Protein AF-A0A826J9A8-F1 (afdb_monomer)

Mean predicted aligned error: 4.49 Å

pLDDT: mean 94.97, std 6.49, range [56.38, 98.38]

Radius of gyration: 20.98 Å; Cα contacts (8 Å, |Δi|>4): 28; chains: 1; bounding box: 39×16×63 Å

Solvent-accessible surface area (backbone atoms only — not comparable to full-atom values): 3707 Å² total; per-residue (Å²): 136,82,68,86,63,51,69,58,51,53,50,52,52,50,51,40,59,72,46,51,47,55,51,51,52,33,52,54,51,47,48,53,52,50,50,51,47,55,51,53,24,50,52,51,19,65,77,68,73,43,63,44,67,61,47,44,63,75,60,67,77,86,74,113

Secondary structure (DSSP, 8-state):
---TTHHHHHHHHHHIIIIIHHHHHHHHHHHHHHHHHHHHHHHHHHHHT--HHHHHHHTPPPP-

Foldseek 3Di:
DDDPCPVVVVVVVVVCVVPVVVVVVLVVVVVVLVVVLLVVLVVCCVVVVHDSVVSSVVSDDDGD

Sequence (64 aa):
MAIKGLDQAIENLSRVRKNAIPAASAMAINRVATTAINQSSSQVARETRVSRKLVKERSRLKRA

Structure (mmCIF, N/CA/C/O backbone):
data_AF-A0A826J9A8-F1
#
_entry.id   AF-A0A826J9A8-F1
#
loop_
_atom_site.group_PDB
_atom_site.id
_atom_site.type_symbol
_atom_site.label_atom_id
_atom_site.label_alt_id
_atom_site.label_comp_id
_atom_site.label_asym_id
_atom_site.label_entity_id
_atom_site.label_seq_id
_atom_site.pdbx_PDB_ins_code
_atom_site.Cartn_x
_atom_site.Cartn_y
_atom_site.Cartn_z
_atom_site.occupancy
_atom_site.B_iso_or_equiv
_atom_site.auth_seq_id
_atom_site.auth_comp_id
_atom_site.auth_asym_id
_atom_site.auth_atom_id
_atom_site.pdbx_PDB_model_num
ATOM 1 N N . MET A 1 1 ? 20.902 9.428 -40.444 1.00 56.38 1 MET A N 1
ATOM 2 C CA . MET A 1 1 ? 21.886 9.097 -39.390 1.00 56.38 1 MET A CA 1
ATOM 3 C C . MET A 1 1 ? 21.118 8.455 -38.243 1.00 56.38 1 MET A C 1
ATOM 5 O O . MET A 1 1 ? 20.252 9.117 -37.690 1.00 56.38 1 MET A O 1
ATOM 9 N N . ALA A 1 2 ? 21.330 7.169 -37.957 1.00 73.50 2 ALA A N 1
ATOM 10 C CA . ALA A 1 2 ? 20.659 6.499 -36.842 1.00 73.50 2 ALA A CA 1
ATOM 11 C C . ALA A 1 2 ? 21.481 6.714 -35.565 1.00 73.50 2 ALA A C 1
ATOM 13 O O . ALA A 1 2 ? 22.678 6.424 -35.545 1.00 73.50 2 ALA A O 1
ATOM 14 N N . ILE A 1 3 ? 20.859 7.248 -34.513 1.00 79.19 3 ILE A N 1
ATOM 15 C CA . ILE A 1 3 ? 21.512 7.389 -33.209 1.00 79.19 3 ILE A CA 1
ATOM 16 C C . ILE A 1 3 ? 21.616 5.987 -32.607 1.00 79.19 3 ILE A C 1
ATOM 18 O O . ILE A 1 3 ? 20.608 5.372 -32.254 1.00 79.19 3 ILE A O 1
ATOM 22 N N . LYS A 1 4 ? 22.841 5.462 -32.515 1.00 85.25 4 LYS A N 1
ATOM 23 C CA . LYS A 1 4 ? 23.105 4.129 -31.965 1.00 85.25 4 LYS A CA 1
ATOM 24 C C . LYS A 1 4 ? 22.524 4.029 -30.549 1.00 85.25 4 LYS A C 1
ATOM 26 O O . LYS A 1 4 ? 22.879 4.815 -29.679 1.00 85.25 4 LYS A O 1
ATOM 31 N N . GLY A 1 5 ? 21.644 3.052 -30.327 1.00 90.12 5 GLY A N 1
ATOM 32 C CA . GLY A 1 5 ? 21.039 2.783 -29.018 1.00 90.12 5 GLY A CA 1
ATOM 33 C C . GLY A 1 5 ? 19.747 3.548 -28.707 1.00 90.12 5 GLY A C 1
ATOM 34 O O . GLY A 1 5 ? 19.173 3.316 -27.644 1.00 90.12 5 GLY A O 1
ATOM 35 N N . LEU A 1 6 ? 19.248 4.401 -29.612 1.00 94.62 6 LEU A N 1
ATOM 36 C CA . LEU A 1 6 ? 17.981 5.113 -29.405 1.00 94.62 6 LEU A CA 1
ATOM 37 C C . LEU A 1 6 ? 16.791 4.148 -29.289 1.00 94.62 6 LEU A C 1
ATOM 39 O O . LEU A 1 6 ? 16.000 4.266 -28.355 1.00 94.62 6 LEU A O 1
ATOM 43 N N . ASP A 1 7 ? 16.713 3.147 -30.166 1.00 93.25 7 ASP A N 1
ATOM 44 C CA . ASP A 1 7 ? 15.636 2.148 -30.135 1.00 93.25 7 ASP A CA 1
ATOM 45 C C . ASP A 1 7 ? 15.641 1.348 -28.824 1.00 93.25 7 ASP A C 1
ATOM 47 O O . ASP A 1 7 ? 14.592 1.122 -28.220 1.00 93.25 7 ASP A O 1
ATOM 51 N N . GLN A 1 8 ? 16.830 1.010 -28.311 1.00 94.12 8 GLN A N 1
ATOM 52 C CA . GLN A 1 8 ? 16.968 0.324 -27.025 1.00 94.12 8 GLN A CA 1
ATOM 53 C C . GLN A 1 8 ? 16.517 1.207 -25.855 1.00 94.12 8 GLN A C 1
ATOM 55 O O . GLN A 1 8 ? 15.871 0.719 -24.926 1.00 94.12 8 GLN A O 1
ATOM 60 N N . ALA A 1 9 ? 16.834 2.505 -25.883 1.00 95.69 9 ALA A N 1
ATOM 61 C CA . ALA A 1 9 ? 16.379 3.449 -24.865 1.00 95.69 9 ALA A CA 1
ATOM 62 C C . A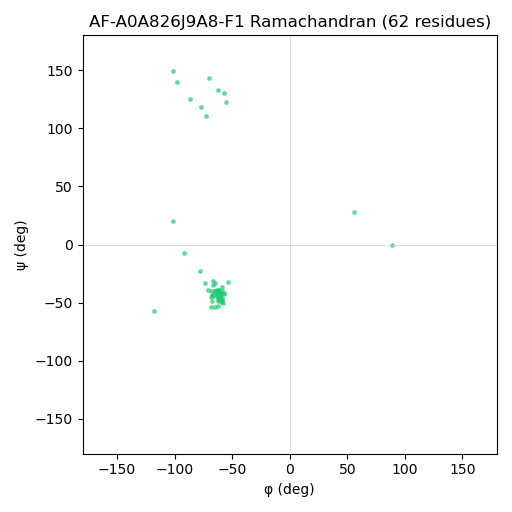LA A 1 9 ? 14.847 3.594 -24.876 1.00 95.69 9 ALA A C 1
ATOM 64 O O . ALA A 1 9 ? 14.220 3.582 -23.813 1.00 95.69 9 ALA A O 1
ATOM 65 N N . ILE A 1 10 ? 14.235 3.653 -26.064 1.00 95.75 10 ILE A N 1
ATOM 66 C CA . ILE A 1 10 ? 12.775 3.685 -26.235 1.00 95.75 10 ILE A CA 1
ATOM 67 C C . ILE A 1 10 ? 12.138 2.400 -25.698 1.00 95.75 10 ILE A C 1
ATOM 69 O O . ILE A 1 10 ? 11.129 2.456 -24.985 1.00 95.75 10 ILE A O 1
ATOM 73 N N .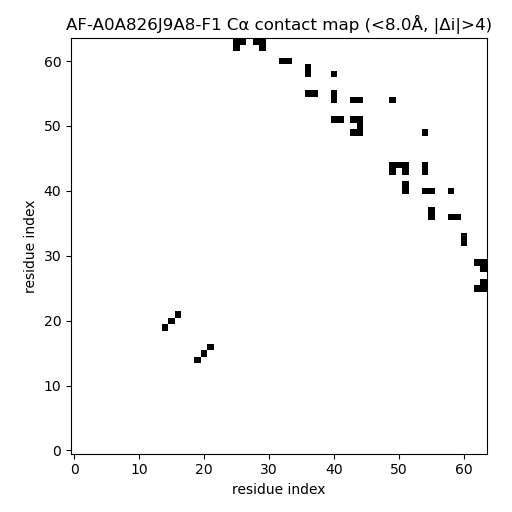 GLU A 1 11 ? 12.723 1.239 -25.990 1.00 96.00 11 GLU A N 1
ATOM 74 C CA . GLU A 1 11 ? 12.234 -0.039 -25.479 1.00 96.00 11 GLU A CA 1
ATOM 75 C C . GLU A 1 11 ? 12.334 -0.105 -23.948 1.00 96.00 11 GLU A C 1
ATOM 77 O O . GLU A 1 11 ? 11.373 -0.486 -23.275 1.00 96.00 11 GLU A O 1
ATOM 82 N N . ASN A 1 12 ? 13.455 0.338 -23.378 1.00 96.19 12 ASN A N 1
ATOM 83 C CA . ASN A 1 12 ? 13.657 0.382 -21.931 1.00 96.19 12 ASN A CA 1
ATOM 84 C C . ASN A 1 12 ? 12.621 1.283 -21.246 1.00 96.19 12 ASN A C 1
ATOM 86 O O . ASN A 1 12 ? 11.978 0.862 -20.281 1.00 96.19 12 ASN A O 1
ATOM 90 N N . LEU A 1 13 ? 12.386 2.487 -21.777 1.00 96.62 13 LEU A N 1
ATOM 91 C CA . LEU A 1 13 ? 11.342 3.389 -21.280 1.00 96.62 13 LEU A CA 1
ATOM 92 C C . LEU A 1 13 ? 9.945 2.775 -21.421 1.00 96.62 13 LEU A C 1
ATOM 94 O O . LEU A 1 13 ? 9.122 2.883 -20.511 1.00 96.62 13 LEU A O 1
ATOM 98 N N . SER A 1 14 ? 9.686 2.067 -22.520 1.00 97.06 14 SER A N 1
ATOM 99 C CA . SER A 1 14 ? 8.422 1.360 -22.733 1.00 97.06 14 SER A CA 1
ATOM 100 C C . SER A 1 14 ? 8.206 0.251 -21.698 1.00 97.06 14 SER A C 1
ATOM 102 O O . SER A 1 14 ? 7.090 0.094 -21.199 1.00 97.06 14 SER A O 1
ATOM 104 N N . ARG A 1 15 ? 9.257 -0.488 -21.320 1.00 97.31 15 ARG A N 1
ATOM 105 C CA . ARG A 1 15 ? 9.208 -1.511 -20.258 1.00 97.31 15 ARG A CA 1
ATOM 106 C C . ARG A 1 15 ? 8.958 -0.888 -18.882 1.00 97.31 15 ARG A C 1
ATOM 108 O O . ARG A 1 15 ? 8.103 -1.378 -18.142 1.00 97.31 15 ARG A O 1
ATOM 115 N N . VAL A 1 16 ? 9.634 0.218 -18.559 1.00 97.56 16 VAL A N 1
ATOM 116 C CA . VAL A 1 16 ? 9.401 0.980 -17.317 1.00 97.56 16 VAL A CA 1
ATOM 117 C C . VAL A 1 16 ? 7.950 1.453 -17.246 1.00 97.56 16 VAL A C 1
ATOM 119 O O . VAL A 1 16 ? 7.275 1.224 -16.242 1.00 97.56 16 VAL A O 1
ATOM 122 N N . ARG A 1 17 ? 7.441 2.042 -18.333 1.00 97.44 17 ARG A N 1
ATOM 123 C CA . ARG A 1 17 ? 6.060 2.525 -18.417 1.00 97.44 17 ARG A CA 1
ATOM 124 C C . ARG A 1 17 ? 5.036 1.409 -18.219 1.00 97.44 17 ARG A C 1
ATOM 126 O O . ARG A 1 17 ? 4.049 1.630 -17.528 1.00 97.44 17 ARG A O 1
ATOM 133 N N . LYS A 1 18 ? 5.244 0.239 -18.829 1.00 97.56 18 LYS A N 1
ATOM 134 C CA . LYS A 1 18 ? 4.284 -0.876 -18.772 1.00 97.56 18 LYS A CA 1
ATOM 135 C C . LYS A 1 18 ? 4.258 -1.582 -17.416 1.00 97.56 18 LYS A C 1
ATOM 137 O O . LYS A 1 18 ? 3.194 -2.028 -17.009 1.00 97.56 18 LYS A O 1
ATOM 142 N N . ASN A 1 19 ? 5.396 -1.661 -16.724 1.00 96.62 19 ASN A N 1
ATOM 143 C CA . ASN A 1 19 ? 5.530 -2.520 -15.544 1.00 96.62 19 ASN A CA 1
ATOM 144 C C . ASN A 1 19 ? 5.831 -1.728 -14.268 1.00 96.62 19 ASN A C 1
ATOM 146 O O . ASN A 1 19 ? 5.087 -1.795 -13.291 1.00 96.62 19 ASN A O 1
ATOM 150 N N . ALA A 1 20 ? 6.923 -0.961 -14.274 1.00 96.69 20 ALA A N 1
ATOM 151 C CA . ALA A 1 20 ? 7.435 -0.314 -13.070 1.00 96.69 20 ALA A CA 1
ATOM 152 C C . ALA A 1 20 ? 6.535 0.835 -12.599 1.00 96.69 20 ALA A C 1
ATOM 154 O O . ALA A 1 20 ? 6.316 0.972 -11.398 1.00 96.69 20 ALA A O 1
ATOM 155 N N . ILE A 1 21 ? 5.979 1.628 -13.525 1.00 97.44 21 ILE A N 1
ATOM 156 C CA . ILE A 1 21 ? 5.085 2.737 -13.162 1.00 97.44 21 ILE A CA 1
ATOM 157 C C . ILE A 1 21 ? 3.795 2.218 -12.500 1.00 97.44 21 ILE A C 1
ATOM 159 O O . ILE A 1 21 ? 3.534 2.631 -11.371 1.00 97.44 21 ILE A O 1
ATOM 163 N N . PRO A 1 22 ? 3.023 1.281 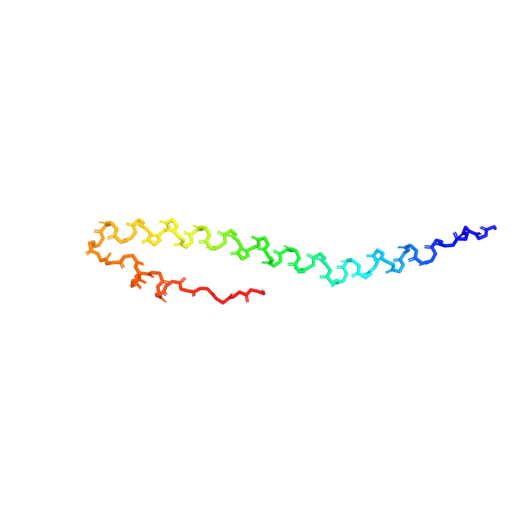-13.094 1.00 97.69 22 PRO A N 1
ATOM 164 C CA . PRO A 1 22 ? 1.837 0.731 -12.435 1.00 97.69 22 PRO A CA 1
ATOM 165 C C . PRO A 1 22 ? 2.135 0.092 -11.077 1.00 97.69 22 PRO A C 1
ATOM 167 O O . PRO A 1 22 ? 1.401 0.330 -10.119 1.00 97.69 22 PRO A O 1
ATOM 170 N N . ALA A 1 23 ? 3.238 -0.656 -10.959 1.00 97.25 23 ALA A N 1
ATOM 171 C CA . ALA A 1 23 ? 3.653 -1.245 -9.688 1.00 97.25 23 ALA A CA 1
ATOM 172 C C . ALA A 1 23 ? 3.950 -0.167 -8.630 1.00 97.25 23 ALA A C 1
ATOM 174 O O . ALA A 1 23 ? 3.486 -0.264 -7.492 1.00 97.25 23 ALA A O 1
ATOM 175 N N . ALA A 1 24 ? 4.675 0.894 -8.999 1.00 97.62 24 ALA A N 1
ATOM 176 C CA . ALA A 1 24 ? 4.957 2.020 -8.112 1.00 97.62 24 ALA A CA 1
ATOM 177 C C . ALA A 1 24 ? 3.680 2.753 -7.682 1.00 97.62 24 ALA A C 1
ATOM 179 O O . ALA A 1 24 ? 3.512 3.057 -6.498 1.00 97.62 24 ALA A O 1
ATOM 180 N N . SER A 1 25 ? 2.748 2.978 -8.609 1.00 97.56 25 SER A N 1
ATOM 181 C CA . SER A 1 25 ? 1.446 3.577 -8.313 1.00 97.56 25 SER A CA 1
ATOM 182 C C . SER A 1 25 ? 0.629 2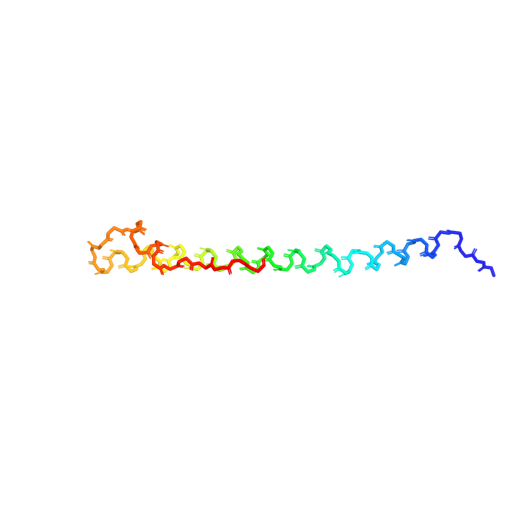.713 -7.348 1.00 97.56 25 SER A C 1
ATOM 184 O O . SER A 1 25 ? 0.137 3.228 -6.344 1.00 97.56 25 SER A O 1
ATOM 186 N N . ALA A 1 26 ? 0.543 1.400 -7.583 1.00 97.81 26 ALA A N 1
ATOM 187 C CA . ALA A 1 26 ? -0.136 0.470 -6.682 1.00 97.81 26 ALA A CA 1
ATOM 188 C C . ALA A 1 26 ? 0.496 0.480 -5.280 1.00 97.81 26 ALA A C 1
ATOM 190 O O . ALA A 1 26 ? -0.210 0.539 -4.271 1.00 97.81 26 ALA A O 1
ATOM 191 N N . MET A 1 27 ? 1.830 0.502 -5.187 1.00 97.94 27 MET A N 1
ATOM 192 C CA . MET A 1 27 ? 2.538 0.627 -3.909 1.00 97.94 27 MET A CA 1
ATOM 193 C C . MET A 1 27 ? 2.201 1.932 -3.179 1.00 97.94 27 MET A C 1
ATOM 195 O O . MET A 1 27 ? 1.919 1.897 -1.977 1.00 97.94 27 MET A O 1
ATOM 199 N N . ALA A 1 28 ? 2.193 3.065 -3.886 1.00 97.69 28 ALA A N 1
ATOM 200 C CA . ALA A 1 28 ? 1.855 4.365 -3.313 1.00 97.69 28 ALA A CA 1
ATOM 201 C C . ALA A 1 28 ? 0.417 4.383 -2.770 1.00 97.69 28 ALA A C 1
ATOM 203 O O . ALA A 1 28 ? 0.203 4.759 -1.615 1.00 97.69 28 ALA A O 1
ATOM 204 N N . ILE A 1 29 ? -0.546 3.887 -3.552 1.00 97.19 29 ILE A N 1
ATOM 205 C CA . ILE A 1 29 ? -1.957 3.771 -3.152 1.00 97.19 29 ILE A CA 1
ATOM 206 C C . ILE A 1 29 ? -2.091 2.882 -1.912 1.00 97.19 29 ILE A C 1
ATOM 208 O O . ILE A 1 29 ? -2.683 3.286 -0.910 1.00 97.19 29 ILE A O 1
ATOM 212 N N . ASN A 1 30 ? -1.474 1.699 -1.934 1.00 97.12 30 ASN A N 1
ATOM 213 C CA . ASN A 1 30 ? -1.499 0.764 -0.813 1.00 97.12 30 ASN A CA 1
ATOM 214 C C . ASN A 1 30 ? -0.918 1.389 0.470 1.00 97.12 30 ASN A C 1
ATOM 216 O O . ASN A 1 30 ? -1.417 1.127 1.569 1.00 97.12 30 ASN A O 1
ATOM 220 N N . ARG A 1 31 ? 0.123 2.225 0.351 1.00 96.94 31 ARG A N 1
ATOM 221 C CA . ARG A 1 31 ? 0.726 2.935 1.486 1.00 96.94 31 ARG A CA 1
ATOM 222 C C . ARG A 1 31 ? -0.225 3.982 2.058 1.00 96.94 31 ARG A C 1
ATOM 224 O O . ARG A 1 31 ? -0.436 3.984 3.268 1.00 96.94 31 ARG A O 1
ATOM 231 N N . VAL A 1 32 ? -0.823 4.819 1.208 1.00 97.50 32 VAL A N 1
ATOM 232 C CA . VAL A 1 32 ? -1.798 5.840 1.631 1.00 97.50 32 VAL A CA 1
ATOM 233 C C . VAL A 1 32 ? -2.983 5.188 2.337 1.00 97.50 32 VAL A C 1
ATOM 235 O O . VAL A 1 32 ? -3.322 5.575 3.455 1.00 97.50 32 VAL A O 1
ATOM 238 N N . ALA A 1 33 ? -3.553 4.140 1.744 1.00 97.19 33 ALA A N 1
ATOM 239 C CA . ALA A 1 33 ? -4.689 3.444 2.329 1.00 97.19 33 ALA A CA 1
ATOM 240 C C . ALA A 1 33 ? -4.334 2.775 3.669 1.00 97.19 33 ALA A C 1
ATOM 242 O O . ALA A 1 33 ? -5.099 2.860 4.627 1.00 97.19 33 ALA A O 1
ATOM 243 N N . THR A 1 34 ? -3.140 2.181 3.786 1.00 96.69 34 THR A N 1
ATOM 244 C CA . THR A 1 34 ? -2.659 1.611 5.057 1.00 96.69 34 THR A CA 1
ATOM 245 C C . THR A 1 34 ? -2.520 2.679 6.143 1.00 96.69 34 THR A C 1
ATOM 247 O O . THR A 1 34 ? -2.901 2.437 7.290 1.00 96.69 34 THR A O 1
ATOM 250 N N . THR A 1 35 ? -1.995 3.862 5.810 1.00 97.62 35 THR A N 1
ATOM 251 C CA . THR A 1 35 ? -1.888 4.987 6.750 1.00 97.62 35 THR A CA 1
ATOM 252 C C . THR A 1 35 ? -3.263 5.446 7.220 1.00 97.62 35 THR A C 1
ATOM 254 O O . THR A 1 35 ? -3.483 5.525 8.429 1.00 97.62 35 THR A O 1
ATOM 257 N N . ALA A 1 36 ? -4.198 5.659 6.290 1.00 97.25 36 ALA A N 1
ATOM 258 C CA . ALA A 1 36 ? -5.570 6.043 6.610 1.00 97.25 36 ALA A CA 1
ATOM 259 C C . ALA A 1 36 ? -6.243 5.006 7.525 1.00 97.25 36 ALA A C 1
ATOM 261 O O . ALA A 1 36 ? -6.711 5.348 8.608 1.00 97.25 36 ALA A O 1
ATOM 262 N N . ILE A 1 37 ? -6.179 3.716 7.171 1.00 96.88 37 ILE A N 1
ATOM 263 C CA . ILE A 1 37 ? -6.717 2.622 7.997 1.00 96.88 37 ILE A CA 1
ATOM 264 C C . ILE A 1 37 ? -6.089 2.620 9.390 1.00 96.88 37 ILE A C 1
ATOM 266 O O . ILE A 1 37 ? -6.793 2.436 10.382 1.00 96.88 37 ILE A O 1
ATOM 270 N N . ASN A 1 38 ? -4.775 2.824 9.501 1.00 96.75 38 ASN A N 1
ATOM 271 C CA . ASN A 1 38 ? -4.094 2.843 10.792 1.00 96.75 38 ASN A CA 1
ATOM 272 C C . ASN A 1 38 ? -4.540 4.010 11.675 1.00 96.75 38 ASN A C 1
ATOM 274 O O . ASN A 1 38 ? -4.667 3.803 12.885 1.00 96.75 38 ASN A O 1
ATOM 278 N N . GLN A 1 39 ? -4.738 5.194 11.092 1.00 97.88 39 GLN A N 1
ATOM 279 C CA . GLN A 1 39 ? -5.207 6.387 11.791 1.00 97.88 39 GLN A CA 1
ATOM 280 C C . GLN A 1 39 ? -6.661 6.208 12.235 1.00 97.88 39 GLN A C 1
ATOM 282 O O . GLN A 1 39 ? -6.946 6.288 13.430 1.00 97.88 39 GLN A O 1
ATOM 287 N N . SER A 1 40 ? -7.553 5.859 11.307 1.00 97.56 40 SER A N 1
ATOM 288 C CA . SER A 1 40 ? -8.972 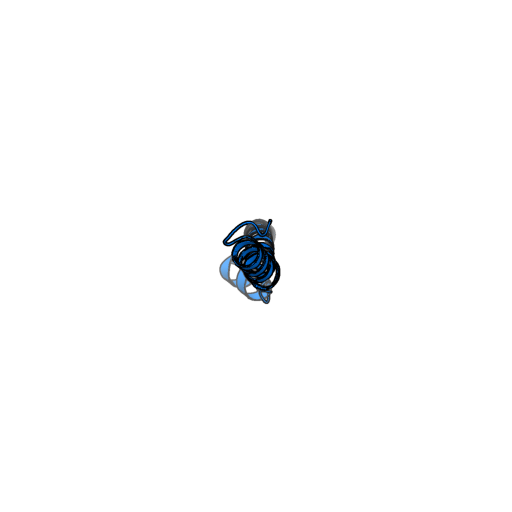5.643 11.595 1.00 97.56 40 SER A CA 1
ATOM 289 C C . SER A 1 40 ? -9.184 4.506 12.595 1.00 97.56 40 SER A C 1
ATOM 291 O O . SER A 1 40 ? -9.966 4.646 13.528 1.00 97.56 40 SER A O 1
ATOM 293 N N . SER A 1 41 ? -8.433 3.402 12.487 1.00 97.69 41 SER A N 1
ATOM 294 C CA . SER A 1 41 ? -8.548 2.290 13.443 1.00 97.69 41 SER A CA 1
ATOM 295 C C . SER A 1 41 ? -8.113 2.685 14.856 1.00 97.69 41 SER A C 1
ATOM 297 O O . SER A 1 41 ? -8.667 2.172 15.824 1.00 97.69 41 SER A O 1
ATOM 299 N N . SER A 1 42 ? -7.127 3.579 14.999 1.00 97.94 42 SER A N 1
ATOM 300 C CA . SER A 1 42 ? -6.754 4.125 16.313 1.00 97.94 42 SER A CA 1
ATOM 301 C C . SER A 1 42 ? -7.859 5.003 16.891 1.00 97.94 42 SER A C 1
ATOM 303 O O . SER A 1 42 ? -8.153 4.903 18.080 1.00 97.94 42 SER A O 1
ATOM 305 N N . GLN A 1 43 ? -8.461 5.853 16.057 1.00 98.31 43 GLN A N 1
ATOM 306 C CA . GLN A 1 43 ? -9.544 6.739 16.469 1.00 98.31 43 GLN A CA 1
ATOM 307 C C . GLN A 1 43 ? -10.767 5.939 16.935 1.00 98.31 43 GLN A C 1
ATOM 309 O O . GLN A 1 43 ? -11.197 6.090 18.076 1.00 98.31 43 GLN A O 1
ATOM 314 N N . VAL A 1 44 ? -11.245 5.007 16.106 1.00 98.38 44 VAL A N 1
ATOM 315 C CA . VAL A 1 44 ? -12.403 4.159 16.424 1.00 98.38 44 VAL A CA 1
ATOM 316 C C . VAL A 1 44 ? -12.158 3.330 17.685 1.00 98.38 44 VAL A C 1
ATOM 318 O O . VAL A 1 44 ? -13.036 3.238 18.537 1.00 98.38 44 VAL A O 1
ATOM 321 N N . ALA A 1 45 ? -10.962 2.757 17.857 1.00 98.38 45 ALA A N 1
ATOM 322 C CA . ALA A 1 45 ? -10.616 2.010 19.069 1.00 98.38 45 ALA A CA 1
ATOM 323 C C . ALA A 1 45 ? -10.721 2.8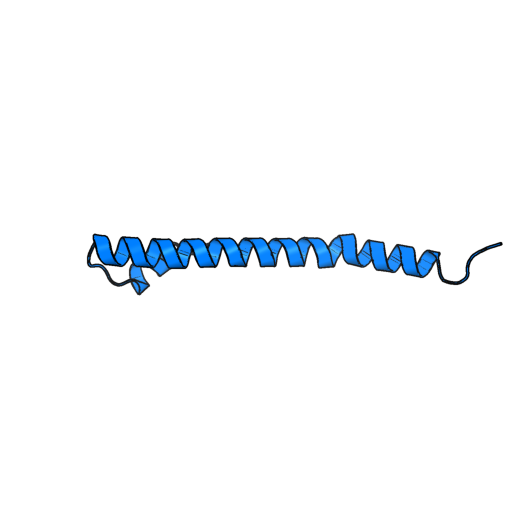68 20.342 1.00 98.38 45 ALA A C 1
ATOM 325 O O . ALA A 1 45 ? -11.220 2.402 21.367 1.00 98.38 45 ALA A O 1
ATOM 326 N N . ARG A 1 46 ? -10.289 4.135 20.274 1.00 98.00 46 ARG A N 1
ATOM 327 C CA . ARG A 1 46 ? -10.373 5.080 21.395 1.00 98.00 46 ARG A CA 1
ATOM 328 C C . ARG A 1 46 ? -11.820 5.455 21.716 1.00 98.00 46 ARG A C 1
ATOM 330 O O . ARG A 1 46 ? -12.185 5.468 22.887 1.00 98.00 46 ARG A O 1
ATOM 337 N N . GLU A 1 47 ? -12.622 5.748 20.698 1.00 98.19 47 GLU A N 1
ATOM 338 C CA . GLU A 1 47 ? -14.025 6.159 20.855 1.00 98.19 47 GLU A CA 1
ATOM 339 C C . GLU A 1 47 ? -14.904 5.012 21.374 1.00 98.19 47 GLU A C 1
ATOM 341 O O . GLU A 1 47 ? -15.738 5.211 22.253 1.00 98.19 47 GLU A O 1
ATOM 346 N N . THR A 1 48 ? -14.671 3.792 20.886 1.00 97.12 48 THR A N 1
ATOM 347 C CA . THR A 1 48 ? -15.492 2.612 21.213 1.00 97.12 48 THR A CA 1
ATOM 348 C C . THR A 1 48 ? -14.989 1.809 22.414 1.00 97.12 48 THR A C 1
ATOM 350 O O . THR A 1 48 ? -15.664 0.880 22.847 1.00 97.12 48 THR A O 1
ATOM 353 N N . ARG A 1 49 ? -13.806 2.136 22.959 1.00 97.00 49 ARG A N 1
ATOM 354 C CA . ARG A 1 49 ? -13.116 1.366 24.017 1.00 97.00 49 ARG A CA 1
ATOM 355 C C . ARG A 1 49 ? -12.875 -0.109 23.646 1.00 97.00 49 ARG A C 1
ATOM 357 O O . ARG A 1 49 ? -12.770 -0.966 24.519 1.00 97.00 49 ARG A O 1
ATOM 364 N N . VAL A 1 50 ? -12.750 -0.405 22.351 1.00 97.19 50 VAL A N 1
ATOM 365 C CA . VAL A 1 50 ? -12.421 -1.737 21.818 1.00 97.19 50 VAL A CA 1
ATOM 366 C C . VAL A 1 50 ? -10.947 -1.789 21.417 1.00 97.19 50 VAL A C 1
ATOM 368 O O . VAL A 1 50 ? -10.361 -0.799 20.983 1.00 97.19 50 VAL A O 1
ATOM 371 N N . SER A 1 51 ? -10.322 -2.964 21.525 1.00 97.69 51 SER A N 1
ATOM 372 C CA . SER A 1 51 ? -8.928 -3.149 21.11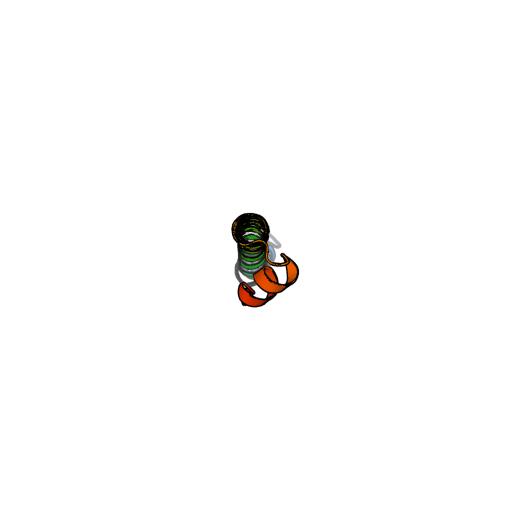1 1.00 97.69 51 SER A CA 1
ATOM 373 C C . SER A 1 51 ? -8.703 -2.780 19.641 1.00 97.69 51 SER A C 1
ATOM 375 O O . SER A 1 51 ? -9.358 -3.305 18.735 1.00 97.69 51 SER A O 1
ATOM 377 N N . ARG A 1 52 ? -7.677 -1.958 19.388 1.00 97.50 52 ARG A N 1
ATOM 378 C CA . ARG A 1 52 ? -7.245 -1.556 18.039 1.00 97.50 52 ARG A CA 1
ATOM 379 C C . ARG A 1 52 ? -6.978 -2.745 17.114 1.00 97.50 52 ARG A C 1
ATOM 381 O O . ARG A 1 52 ? -7.207 -2.637 15.912 1.00 97.50 52 ARG A O 1
ATOM 388 N N . LYS A 1 53 ? -6.505 -3.878 17.651 1.00 97.12 53 LYS A N 1
ATOM 389 C CA . LYS A 1 53 ? -6.245 -5.095 16.864 1.00 97.12 53 LYS A CA 1
ATOM 390 C C . LYS A 1 53 ? -7.524 -5.611 16.197 1.00 97.12 53 LYS A C 1
ATOM 392 O O . LYS A 1 53 ? -7.491 -5.909 15.008 1.00 97.12 53 LYS A O 1
ATOM 397 N N . LEU A 1 54 ? -8.632 -5.649 16.942 1.00 97.12 54 LEU A N 1
ATOM 398 C CA . LEU A 1 54 ? -9.930 -6.101 16.437 1.00 97.12 54 LEU A CA 1
ATOM 399 C C . LEU A 1 54 ? -10.468 -5.145 15.372 1.00 97.12 54 LEU A C 1
ATOM 401 O O . LEU A 1 54 ? -10.881 -5.589 14.307 1.00 97.12 54 LEU A O 1
ATOM 405 N N . VAL A 1 55 ? -10.384 -3.832 15.610 1.00 97.62 55 VAL A N 1
ATOM 406 C CA . VAL A 1 55 ? -10.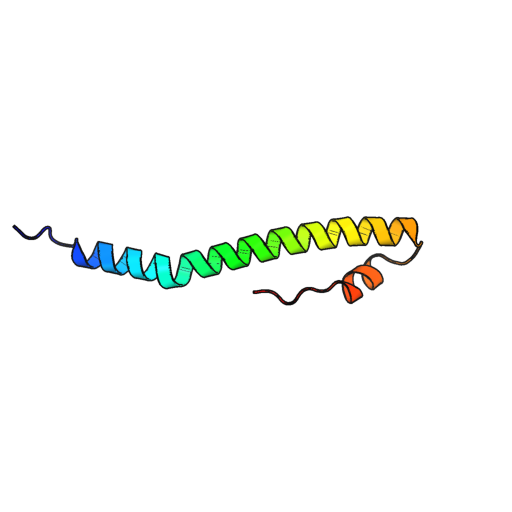801 -2.819 14.624 1.00 97.62 55 VAL A CA 1
ATOM 407 C C . VAL A 1 55 ? -10.011 -2.971 13.319 1.00 97.62 55 VAL A C 1
ATOM 409 O O . VAL A 1 55 ? -10.595 -3.018 12.240 1.00 97.62 55 VAL A O 1
ATOM 412 N N . LYS A 1 56 ? -8.685 -3.129 13.417 1.00 96.06 56 LYS A N 1
ATOM 413 C CA . LYS A 1 56 ? -7.794 -3.272 12.258 1.00 96.06 56 LYS A CA 1
ATOM 414 C C . LYS A 1 56 ? -8.022 -4.565 11.476 1.00 96.06 56 LYS A C 1
ATOM 416 O O . LYS A 1 56 ? -7.807 -4.609 10.269 1.00 96.06 56 LYS A O 1
ATOM 421 N N . GLU A 1 57 ? -8.428 -5.634 12.152 1.00 96.50 57 GLU A N 1
ATOM 422 C CA . GLU A 1 57 ? -8.783 -6.891 11.499 1.00 96.50 57 GLU A CA 1
ATOM 423 C C . GLU A 1 57 ? -10.048 -6.760 10.644 1.00 96.50 57 GLU A C 1
ATOM 425 O O . GLU A 1 57 ? -10.111 -7.337 9.560 1.00 96.50 57 GLU A O 1
ATOM 430 N N . ARG A 1 58 ? -11.013 -5.946 11.086 1.00 95.75 58 ARG A N 1
ATOM 431 C CA . ARG A 1 58 ? -12.257 -5.678 10.351 1.00 95.75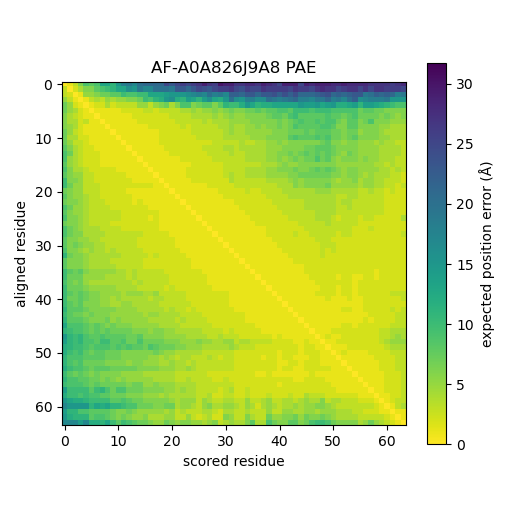 58 ARG A CA 1
ATOM 432 C C . ARG A 1 58 ? -12.090 -4.684 9.202 1.00 95.75 58 ARG A C 1
ATOM 434 O O . ARG A 1 58 ? -12.873 -4.726 8.265 1.00 95.75 58 ARG A O 1
ATOM 441 N N . SER A 1 59 ? -11.067 -3.833 9.244 1.00 94.12 59 SER A N 1
ATOM 442 C CA . SER A 1 59 ? -10.792 -2.807 8.227 1.00 94.12 59 SER A CA 1
ATOM 443 C C . SER A 1 59 ? -9.683 -3.189 7.234 1.00 94.12 59 SER A C 1
ATOM 445 O O . SER A 1 59 ? -9.092 -2.318 6.594 1.00 94.12 59 SER A O 1
ATOM 447 N N . ARG A 1 60 ? -9.362 -4.484 7.093 1.00 91.56 60 ARG A N 1
ATOM 448 C CA . ARG A 1 60 ? -8.326 -4.954 6.158 1.00 91.56 60 ARG A CA 1
ATOM 449 C C . ARG A 1 60 ? -8.692 -4.630 4.708 1.00 91.56 60 ARG A C 1
ATOM 451 O O . ARG A 1 60 ? -9.783 -4.939 4.244 1.00 91.56 60 ARG A O 1
ATOM 458 N N . LEU A 1 61 ? -7.727 -4.078 3.979 1.00 92.06 61 LEU A N 1
ATOM 459 C CA . LEU A 1 61 ? -7.843 -3.773 2.557 1.00 92.06 61 LEU A CA 1
ATOM 460 C C . LEU A 1 61 ? -7.204 -4.874 1.704 1.00 92.06 61 LEU A C 1
ATOM 462 O O . LEU A 1 61 ? -6.104 -5.344 2.011 1.00 92.06 61 LEU A O 1
ATOM 466 N N . LYS A 1 62 ? -7.846 -5.217 0.583 1.00 93.62 62 LYS A N 1
ATOM 467 C CA . LYS A 1 62 ? -7.207 -5.975 -0.497 1.00 93.62 62 LYS A CA 1
ATOM 468 C C . LYS A 1 62 ? -6.304 -5.040 -1.302 1.00 93.62 62 LYS A C 1
ATOM 470 O O . LYS A 1 62 ? -6.777 -4.062 -1.870 1.00 93.62 62 LYS A O 1
ATOM 475 N N . ARG A 1 63 ? -5.006 -5.336 -1.323 1.00 91.62 63 ARG A N 1
ATOM 476 C CA . ARG A 1 63 ? -4.008 -4.528 -2.032 1.00 91.62 63 ARG A CA 1
ATOM 477 C C . ARG A 1 63 ? -4.173 -4.674 -3.547 1.00 91.62 63 ARG A C 1
ATOM 479 O O . ARG A 1 63 ? -4.525 -5.760 -4.009 1.00 91.62 63 ARG A O 1
ATOM 486 N N . ALA A 1 64 ? -3.946 -3.568 -4.254 1.00 87.00 64 ALA A N 1
ATOM 487 C CA . ALA A 1 64 ? -3.861 -3.524 -5.714 1.00 87.00 64 ALA A CA 1
ATOM 488 C C . ALA A 1 64 ? -2.612 -4.252 -6.217 1.00 87.00 64 ALA A C 1
ATOM 490 O O . ALA A 1 64 ? -1.589 -4.185 -5.487 1.00 87.00 64 ALA A O 1
#

Nearest PDB structures (foldseek):
  6wq2-assembly1_B  TM=4.956E-01  e=8.031E+00  Sulfolobus islandicus filamentous virus

Organism: Escherichia coli (NCBI:txid562)

InterPro domains:
  IPR010633 Bacteriophage lambda, GpZ, minor tail [PF06763] (3-64)